Protein AF-A0A2D6CUV0-F1 (afdb_monomer_lite)

Sequence (132 aa):
MSDERALREMICEVGRRLYQKDYIASNDGNITARLDEDVIIATPTGVSKGDLTPDMLCKVNMQGEQVEGYLRASSEVRMHLHCYQKRPDVHGAVHAHPPKSPGYELAGIPLDQLSLPETIVSFGCIPLAPYV

Radius of gyration: 15.66 Å; chains: 1; bounding box: 32×32×40 Å

Secondary structure (DSSP, 8-state):
-HHHHHHHHHHHHHHHHHHHTTSS-TT--EEEEESSSSEEEEPBTTS-GGG--GGGPEEEETTS-EEE-SSPBPTTHHHHHHHHHH-TT--EEEE---THHHHHHHTT--TTS---HHHHHHT---PPPPP-

Structure (mmCIF, N/CA/C/O backbone):
data_AF-A0A2D6CUV0-F1
#
_entry.id   AF-A0A2D6CUV0-F1
#
loop_
_atom_site.group_PDB
_atom_site.id
_atom_site.type_symbol
_atom_site.label_atom_id
_atom_site.label_alt_id
_atom_site.label_comp_id
_atom_site.label_asym_id
_atom_site.label_entity_id
_atom_site.label_seq_id
_atom_site.pdbx_PDB_ins_code
_atom_site.Cartn_x
_atom_site.Cartn_y
_atom_site.Cartn_z
_atom_site.occupancy
_atom_site.B_iso_or_equiv
_atom_site.auth_seq_id
_atom_site.auth_comp_id
_atom_site.auth_asym_id
_atom_site.auth_atom_id
_atom_site.pdbx_PDB_model_num
ATOM 1 N N . MET A 1 1 ? -13.534 -6.439 16.253 1.00 47.84 1 MET A N 1
ATOM 2 C CA . MET A 1 1 ? -12.414 -5.677 16.860 1.00 47.84 1 MET A CA 1
ATOM 3 C C . MET A 1 1 ? -11.053 -6.363 16.683 1.00 47.84 1 MET A C 1
ATOM 5 O O . MET A 1 1 ? -10.087 -5.632 16.514 1.00 47.84 1 MET A O 1
ATOM 9 N N . SER A 1 2 ? -10.934 -7.704 16.675 1.00 60.72 2 SER A N 1
ATOM 10 C CA . SER A 1 2 ? -9.652 -8.386 16.372 1.00 60.72 2 SER A CA 1
ATOM 11 C C . SER A 1 2 ? -9.152 -8.140 14.947 1.00 60.72 2 SER A C 1
ATOM 13 O O . SER A 1 2 ? -7.952 -7.985 14.740 1.00 60.72 2 SER A O 1
ATOM 15 N N . ASP A 1 3 ? -10.072 -8.053 13.987 1.00 87.00 3 ASP A N 1
ATOM 16 C CA . ASP A 1 3 ? -9.711 -8.111 12.567 1.00 87.00 3 ASP A CA 1
ATOM 17 C C . ASP A 1 3 ? -9.104 -6.798 12.062 1.00 87.00 3 ASP A C 1
ATOM 19 O O . ASP A 1 3 ? -8.125 -6.816 11.322 1.00 87.00 3 ASP A O 1
ATOM 23 N N . GLU A 1 4 ? -9.596 -5.648 12.539 1.00 95.94 4 GLU A N 1
ATOM 24 C CA . GLU A 1 4 ? -9.046 -4.346 12.145 1.00 95.94 4 GLU A CA 1
ATOM 25 C C . GLU A 1 4 ? -7.603 -4.168 12.625 1.00 95.94 4 GLU A C 1
ATOM 27 O O . GLU A 1 4 ? -6.738 -3.726 11.870 1.00 95.94 4 GLU A O 1
ATOM 32 N N . ARG A 1 5 ? -7.324 -4.518 13.887 1.00 96.56 5 ARG A N 1
ATOM 33 C CA . ARG A 1 5 ? -5.980 -4.378 14.452 1.00 96.56 5 ARG A CA 1
ATOM 34 C C . ARG A 1 5 ? -4.974 -5.230 13.680 1.00 96.56 5 ARG A C 1
ATOM 36 O O . ARG A 1 5 ? -3.928 -4.714 13.295 1.00 96.56 5 ARG A O 1
ATOM 43 N N . ALA A 1 6 ? -5.311 -6.493 13.425 1.00 96.75 6 ALA A N 1
ATOM 44 C CA . ALA A 1 6 ? -4.468 -7.388 12.640 1.00 96.75 6 ALA A CA 1
ATOM 45 C C . ALA A 1 6 ? -4.245 -6.845 11.219 1.00 96.75 6 ALA A C 1
ATOM 47 O O . ALA A 1 6 ? -3.126 -6.874 10.713 1.00 96.75 6 ALA A O 1
ATOM 48 N N . LEU A 1 7 ? -5.282 -6.282 10.590 1.00 97.50 7 LEU A N 1
ATOM 49 C CA . LEU A 1 7 ? -5.179 -5.668 9.266 1.00 97.50 7 LEU A CA 1
ATOM 50 C C . LEU A 1 7 ? -4.214 -4.476 9.246 1.00 97.50 7 LEU A C 1
ATOM 52 O O . LEU A 1 7 ? -3.378 -4.369 8.348 1.00 97.50 7 LEU A O 1
ATOM 56 N N . ARG A 1 8 ? -4.286 -3.608 10.258 1.00 98.38 8 ARG A N 1
ATOM 57 C CA . ARG A 1 8 ? -3.364 -2.476 10.420 1.00 98.38 8 ARG A CA 1
ATOM 58 C C . ARG A 1 8 ? -1.921 -2.946 10.612 1.00 98.38 8 ARG A C 1
ATOM 60 O O . ARG A 1 8 ? -1.020 -2.428 9.959 1.00 98.38 8 ARG A O 1
ATOM 67 N N . GLU A 1 9 ? -1.708 -3.952 11.458 1.00 98.19 9 GLU A N 1
ATOM 68 C CA . GLU A 1 9 ? -0.388 -4.557 11.679 1.00 98.19 9 GLU A CA 1
ATOM 69 C C . GLU A 1 9 ? 0.173 -5.180 10.384 1.00 98.19 9 GLU A C 1
ATOM 71 O O . GLU A 1 9 ? 1.344 -4.974 10.062 1.00 98.19 9 GLU A O 1
ATOM 76 N N . MET A 1 10 ? -0.663 -5.851 9.581 1.00 97.88 10 MET A N 1
ATOM 77 C CA . MET A 1 10 ? -0.264 -6.381 8.270 1.00 97.88 10 MET A CA 1
ATOM 78 C C . MET A 1 10 ? 0.141 -5.279 7.285 1.00 97.88 10 MET A C 1
ATOM 80 O O . MET A 1 10 ? 1.136 -5.437 6.580 1.00 97.88 10 MET A O 1
ATOM 84 N N . ILE A 1 11 ? -0.585 -4.157 7.237 1.00 98.31 11 ILE A N 1
ATOM 85 C CA . ILE A 1 11 ? -0.223 -3.014 6.381 1.00 98.31 11 ILE A CA 1
ATOM 86 C C . ILE A 1 11 ? 1.151 -2.456 6.773 1.00 98.31 11 ILE A C 1
ATOM 88 O O . ILE A 1 11 ? 1.984 -2.224 5.895 1.00 98.31 11 ILE A O 1
ATOM 92 N N . CYS A 1 12 ? 1.413 -2.280 8.071 1.00 98.50 12 CYS A N 1
ATOM 93 C CA . CYS A 1 12 ? 2.716 -1.831 8.569 1.00 98.50 12 CYS A CA 1
ATOM 94 C C . CYS A 1 12 ? 3.844 -2.800 8.183 1.00 98.50 12 CYS A C 1
ATOM 96 O O . CYS A 1 12 ? 4.905 -2.370 7.731 1.00 98.50 12 CYS A O 1
ATOM 98 N N . GLU A 1 13 ? 3.612 -4.108 8.303 1.00 98.44 13 GLU A N 1
ATOM 99 C CA . GLU A 1 13 ? 4.588 -5.130 7.912 1.00 98.44 13 GLU A CA 1
ATOM 100 C C . GLU A 1 13 ? 4.868 -5.119 6.400 1.00 98.44 13 GLU A C 1
ATOM 102 O O . GLU A 1 13 ? 6.024 -5.192 5.978 1.00 98.44 13 GLU A O 1
ATOM 107 N N . VAL A 1 14 ? 3.835 -4.970 5.561 1.00 98.25 14 VAL A N 1
ATOM 108 C CA . VAL A 1 14 ? 4.015 -4.800 4.109 1.00 98.25 14 VAL A CA 1
ATOM 109 C C . VAL A 1 14 ? 4.835 -3.542 3.819 1.00 98.25 14 VAL A C 1
ATOM 111 O O . VAL A 1 14 ? 5.779 -3.609 3.032 1.00 98.25 14 VAL A O 1
ATOM 114 N N . GLY A 1 15 ? 4.543 -2.429 4.495 1.00 97.94 15 GLY A N 1
ATOM 115 C CA . GLY A 1 15 ? 5.311 -1.189 4.389 1.00 97.94 15 GLY A CA 1
ATOM 116 C C . GLY A 1 15 ? 6.797 -1.374 4.712 1.00 97.94 15 GLY A C 1
ATOM 117 O O . GLY A 1 15 ? 7.649 -0.995 3.903 1.00 97.94 15 GLY A O 1
ATOM 118 N N . ARG A 1 16 ? 7.123 -2.051 5.824 1.00 97.94 16 ARG A N 1
ATOM 119 C CA . ARG A 1 16 ? 8.509 -2.416 6.171 1.00 97.94 16 ARG A CA 1
ATOM 120 C C . ARG A 1 16 ? 9.176 -3.257 5.094 1.00 97.94 16 ARG A C 1
ATOM 122 O O . ARG A 1 16 ? 10.320 -2.980 4.746 1.00 97.94 16 ARG A O 1
ATOM 129 N N . ARG A 1 17 ? 8.490 -4.267 4.555 1.00 97.69 17 ARG A N 1
ATOM 130 C CA . ARG A 1 17 ? 9.057 -5.145 3.516 1.00 97.69 17 ARG A CA 1
ATOM 131 C C . ARG A 1 17 ? 9.328 -4.408 2.213 1.00 97.69 17 ARG A C 1
ATOM 133 O O . ARG A 1 17 ? 10.341 -4.685 1.581 1.00 97.69 17 ARG A O 1
ATOM 140 N N . LEU A 1 18 ? 8.439 -3.502 1.807 1.00 96.88 18 LEU A N 1
ATOM 141 C CA . LEU A 1 18 ? 8.646 -2.679 0.614 1.00 96.88 18 LEU A CA 1
ATOM 142 C C . LEU A 1 18 ? 9.879 -1.790 0.785 1.00 96.88 18 LEU A C 1
ATOM 144 O O . LEU A 1 18 ? 10.734 -1.770 -0.098 1.00 96.88 18 LEU A O 1
ATOM 148 N N . TYR A 1 19 ? 9.997 -1.125 1.937 1.00 95.69 19 TYR A N 1
ATOM 149 C CA . TYR A 1 19 ? 11.137 -0.264 2.244 1.00 95.69 19 TYR A CA 1
ATOM 150 C C . TYR A 1 19 ? 12.452 -1.053 2.297 1.00 95.69 19 TYR A C 1
ATOM 152 O O . TYR A 1 19 ? 13.421 -0.690 1.649 1.00 95.69 19 TYR A O 1
ATOM 160 N N . GLN A 1 20 ? 12.475 -2.196 2.992 1.00 96.06 20 GLN A N 1
ATOM 161 C CA . GLN A 1 20 ? 13.663 -3.058 3.099 1.00 96.06 20 GLN A CA 1
ATOM 162 C C . GLN A 1 20 ? 14.136 -3.648 1.765 1.00 96.06 20 GLN A C 1
ATOM 164 O O . GLN A 1 20 ? 15.281 -4.082 1.664 1.00 96.06 20 GLN A O 1
ATOM 169 N N . LYS A 1 21 ? 13.249 -3.734 0.771 1.00 95.25 21 LYS A N 1
ATOM 170 C CA . LYS A 1 21 ? 13.568 -4.222 -0.574 1.00 95.25 21 LYS A CA 1
ATOM 171 C C . LYS A 1 21 ? 13.915 -3.098 -1.552 1.00 95.25 21 LYS A C 1
ATOM 173 O O . LYS A 1 21 ? 14.064 -3.387 -2.738 1.00 95.25 21 LYS A O 1
ATOM 178 N N . ASP A 1 22 ? 13.991 -1.853 -1.079 1.00 94.19 22 ASP A N 1
ATOM 179 C CA . ASP A 1 22 ? 14.174 -0.653 -1.899 1.00 94.19 22 ASP A CA 1
ATOM 180 C C . ASP A 1 22 ? 13.107 -0.524 -3.002 1.00 94.19 22 ASP A C 1
ATOM 182 O O . ASP A 1 22 ? 13.380 -0.061 -4.107 1.00 94.19 22 ASP A O 1
ATOM 186 N N . TYR A 1 23 ? 11.877 -0.984 -2.736 1.00 94.88 23 TYR A N 1
ATOM 187 C CA . TYR A 1 23 ? 10.758 -0.863 -3.683 1.00 94.88 23 TYR A CA 1
ATOM 188 C C . TYR A 1 23 ? 10.020 0.470 -3.566 1.00 94.88 23 TYR A C 1
ATOM 190 O O . TYR A 1 23 ? 9.138 0.747 -4.371 1.00 94.88 23 TYR A O 1
ATOM 198 N N . ILE A 1 24 ? 10.346 1.252 -2.546 1.00 93.44 24 ILE A N 1
ATOM 199 C CA . ILE A 1 24 ? 9.792 2.565 -2.236 1.00 93.44 24 ILE A CA 1
ATOM 200 C C . ILE A 1 24 ? 10.921 3.423 -1.662 1.00 93.44 24 ILE A C 1
ATOM 202 O O . ILE A 1 24 ? 11.790 2.903 -0.956 1.00 93.44 24 ILE A O 1
ATOM 206 N N . ALA A 1 25 ? 10.918 4.718 -1.954 1.00 88.12 25 ALA A N 1
ATOM 207 C CA . ALA A 1 25 ? 11.893 5.684 -1.476 1.00 88.12 25 ALA A CA 1
ATOM 208 C C . ALA A 1 25 ? 11.213 6.854 -0.749 1.00 88.12 25 ALA A C 1
ATOM 210 O O . ALA A 1 25 ? 10.216 7.426 -1.190 1.00 88.12 25 ALA A O 1
ATOM 211 N N . SER A 1 26 ? 11.804 7.276 0.374 1.00 90.12 26 SER A N 1
ATOM 212 C CA . SER A 1 26 ? 11.259 8.355 1.206 1.00 90.12 26 SER A CA 1
ATOM 213 C C . SER A 1 26 ? 9.794 8.083 1.595 1.00 90.12 26 SER A C 1
ATOM 215 O O . SER A 1 26 ? 9.539 7.161 2.364 1.00 90.12 26 SER A O 1
ATOM 217 N N . ASN A 1 27 ? 8.843 8.868 1.085 1.00 91.00 27 ASN A N 1
ATOM 218 C CA . ASN A 1 27 ? 7.425 8.815 1.442 1.00 91.00 27 ASN A CA 1
ATOM 219 C C . ASN A 1 27 ? 6.524 8.303 0.305 1.00 91.00 27 ASN A C 1
ATOM 221 O O . ASN A 1 27 ? 5.299 8.429 0.419 1.00 91.00 27 ASN A O 1
ATOM 225 N N . ASP A 1 28 ? 7.110 7.800 -0.787 1.00 90.12 28 ASP A N 1
ATOM 226 C CA . ASP A 1 28 ? 6.361 7.279 -1.929 1.00 90.12 28 ASP A CA 1
ATOM 227 C C . ASP A 1 28 ? 5.614 5.970 -1.594 1.00 90.12 28 ASP A C 1
ATOM 229 O O . ASP A 1 28 ? 5.636 5.450 -0.468 1.00 90.12 28 ASP A O 1
ATOM 233 N N . GLY A 1 29 ? 4.870 5.482 -2.586 1.00 93.06 29 GLY A N 1
ATOM 234 C CA . GLY A 1 29 ? 4.019 4.314 -2.453 1.00 93.06 29 GLY A CA 1
ATOM 235 C C . GLY A 1 29 ? 2.821 4.539 -1.531 1.00 93.06 29 GLY A C 1
ATOM 236 O O . GLY A 1 29 ? 2.705 5.515 -0.784 1.00 93.06 29 GLY A O 1
ATOM 237 N N . ASN A 1 30 ? 1.878 3.610 -1.579 1.00 96.94 30 ASN A N 1
ATOM 238 C CA . ASN A 1 30 ? 0.732 3.604 -0.681 1.00 96.94 30 ASN A CA 1
ATOM 239 C C . ASN A 1 30 ? 0.126 2.199 -0.606 1.00 96.94 30 ASN A C 1
ATOM 241 O O . ASN A 1 30 ? 0.259 1.389 -1.524 1.00 96.94 30 ASN A O 1
ATOM 245 N N . ILE A 1 31 ? -0.488 1.891 0.533 1.00 98.25 31 ILE A N 1
ATOM 246 C CA . ILE A 1 31 ? -1.081 0.582 0.802 1.00 98.25 31 ILE A CA 1
ATOM 247 C C . ILE A 1 31 ? -2.501 0.811 1.299 1.00 98.25 31 ILE A C 1
ATOM 249 O O . ILE A 1 31 ? -2.737 1.662 2.163 1.00 98.25 31 ILE A O 1
ATOM 253 N N . THR A 1 32 ? -3.442 0.035 0.772 1.00 98.38 32 THR A N 1
ATOM 254 C CA . THR A 1 32 ? -4.802 -0.030 1.301 1.00 98.38 32 THR A CA 1
ATOM 255 C C . THR A 1 32 ? -5.255 -1.468 1.472 1.00 98.38 32 THR A C 1
ATOM 257 O O . THR A 1 32 ? -4.845 -2.355 0.719 1.00 98.38 32 THR A O 1
ATOM 260 N N . ALA A 1 33 ? -6.144 -1.696 2.430 1.00 98.00 33 ALA A N 1
ATOM 261 C CA . ALA A 1 33 ? -6.827 -2.969 2.576 1.00 98.00 33 ALA A CA 1
ATOM 262 C C . ALA A 1 33 ? -8.288 -2.761 2.963 1.00 98.00 33 ALA A C 1
ATOM 264 O O . ALA A 1 33 ? -8.617 -1.847 3.717 1.00 98.00 33 ALA A O 1
ATOM 265 N N . ARG A 1 34 ? -9.161 -3.612 2.436 1.00 96.69 34 ARG A N 1
ATOM 266 C CA . ARG A 1 34 ? -10.591 -3.587 2.713 1.00 96.69 34 ARG A CA 1
ATOM 267 C C . ARG A 1 34 ? -10.838 -4.036 4.152 1.00 96.69 34 ARG A C 1
ATOM 269 O O . ARG A 1 34 ? -10.435 -5.138 4.515 1.00 96.69 34 ARG A O 1
ATOM 276 N N . LEU A 1 35 ? -11.488 -3.187 4.945 1.00 96.50 35 LEU A N 1
ATOM 277 C CA . LEU A 1 35 ? -11.950 -3.554 6.281 1.00 96.50 35 LEU A CA 1
ATOM 278 C C . LEU A 1 35 ? -13.306 -4.263 6.190 1.00 96.50 35 LEU A C 1
ATOM 280 O O . LEU A 1 35 ? -13.489 -5.316 6.793 1.00 96.50 35 LEU A O 1
ATOM 284 N N . ASP A 1 36 ? -14.214 -3.697 5.396 1.00 94.38 36 ASP A N 1
ATOM 285 C CA . ASP A 1 36 ? -15.558 -4.212 5.127 1.00 94.38 36 ASP A CA 1
ATOM 286 C C . ASP A 1 36 ? -16.065 -3.732 3.745 1.00 94.38 36 ASP A C 1
ATOM 288 O O . ASP A 1 36 ? -15.281 -3.335 2.876 1.00 94.38 36 ASP A O 1
ATOM 292 N N . GLU A 1 37 ? -17.366 -3.833 3.480 1.00 91.88 37 GLU A N 1
ATOM 293 C CA . GLU A 1 37 ? -17.948 -3.440 2.189 1.00 91.88 37 GLU A CA 1
ATOM 294 C C . GLU A 1 37 ? -17.806 -1.935 1.900 1.00 91.88 37 GLU A C 1
ATOM 296 O O . GLU A 1 37 ? -17.586 -1.559 0.743 1.00 91.88 37 GLU A O 1
ATOM 301 N N . ASP A 1 38 ? -17.828 -1.101 2.941 1.00 95.00 38 ASP A N 1
ATOM 302 C CA . ASP A 1 38 ? -17.942 0.356 2.849 1.00 95.00 38 ASP A CA 1
ATOM 303 C C . ASP A 1 38 ? -16.650 1.098 3.220 1.00 95.00 38 ASP A C 1
ATOM 305 O O . ASP A 1 38 ? -16.490 2.274 2.871 1.00 95.00 38 ASP A O 1
ATOM 309 N N . VAL A 1 39 ? -15.722 0.436 3.917 1.00 96.88 39 VAL A N 1
ATOM 310 C CA . VAL A 1 39 ? -14.532 1.063 4.499 1.00 96.88 39 VAL A CA 1
ATOM 311 C C . VAL A 1 39 ? -13.250 0.312 4.145 1.00 96.88 39 VAL A C 1
ATOM 313 O O . VAL A 1 39 ? -13.151 -0.917 4.206 1.00 96.88 39 VAL A O 1
ATOM 316 N N . ILE A 1 40 ? -12.208 1.087 3.843 1.00 97.88 40 ILE A N 1
ATOM 317 C CA . ILE A 1 40 ? -10.831 0.614 3.695 1.00 97.88 40 ILE A CA 1
ATOM 318 C C . ILE A 1 40 ? -9.920 1.253 4.749 1.00 97.88 40 ILE A C 1
ATOM 320 O O . ILE A 1 40 ? -10.125 2.395 5.164 1.00 97.88 40 ILE A O 1
ATOM 324 N N . ILE A 1 41 ? -8.869 0.534 5.136 1.00 98.38 41 ILE A N 1
ATOM 325 C CA . ILE A 1 41 ? -7.707 1.090 5.830 1.00 98.38 41 ILE A CA 1
ATOM 326 C C . ILE A 1 41 ? -6.712 1.583 4.781 1.00 98.38 41 ILE A C 1
ATOM 328 O O . ILE A 1 41 ? -6.426 0.868 3.821 1.00 98.38 41 ILE A O 1
ATOM 332 N N . ALA A 1 42 ? -6.165 2.780 4.970 1.00 98.38 42 ALA A N 1
ATOM 333 C CA . ALA A 1 42 ? -5.229 3.413 4.051 1.00 98.38 42 ALA A CA 1
ATOM 334 C C . ALA A 1 42 ? -4.009 3.991 4.772 1.00 98.38 42 ALA A C 1
ATOM 336 O O . ALA A 1 42 ? -4.109 4.547 5.869 1.00 98.38 42 ALA A O 1
ATOM 337 N N . THR A 1 43 ? -2.847 3.918 4.123 1.00 98.31 43 THR A N 1
ATOM 338 C CA . THR A 1 43 ? -1.645 4.618 4.590 1.00 98.31 43 THR A CA 1
ATOM 339 C C . THR A 1 43 ? -1.783 6.139 4.449 1.00 98.31 43 THR A C 1
ATOM 341 O O . THR A 1 43 ? -2.331 6.610 3.443 1.00 98.31 43 THR A O 1
ATOM 344 N N . PRO A 1 44 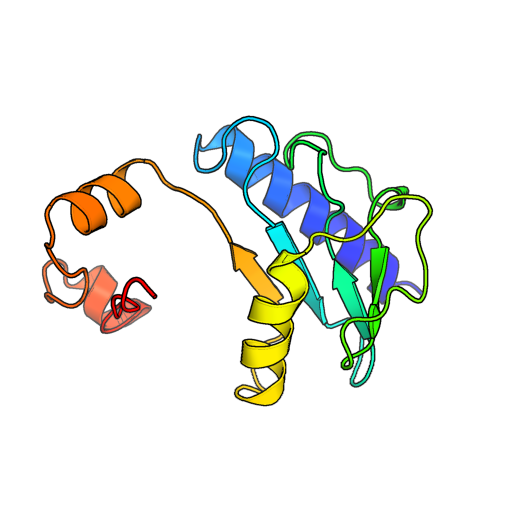? -1.236 6.924 5.393 1.00 97.81 44 PRO A N 1
ATOM 345 C CA . PRO A 1 44 ? -1.218 8.375 5.295 1.00 97.81 44 PRO A CA 1
ATOM 346 C C . PRO A 1 44 ? -0.233 8.873 4.227 1.00 97.81 44 PRO A C 1
ATOM 348 O O . PRO A 1 44 ? 0.708 8.176 3.822 1.00 97.81 44 PRO A O 1
ATOM 351 N N . THR A 1 45 ? -0.448 10.111 3.786 1.00 96.38 45 THR A N 1
ATOM 352 C CA . THR A 1 45 ? 0.497 10.863 2.954 1.00 96.38 45 THR A CA 1
ATOM 353 C C . THR A 1 45 ? 1.693 11.348 3.777 1.00 96.38 45 THR A C 1
ATOM 355 O O . THR A 1 45 ? 1.554 11.631 4.965 1.00 96.38 45 THR A O 1
ATOM 358 N N . GLY A 1 46 ? 2.862 11.491 3.146 1.00 94.56 46 GLY A N 1
ATOM 359 C CA . GLY A 1 46 ? 4.037 12.124 3.766 1.00 94.56 46 GLY A CA 1
ATOM 360 C C . GLY A 1 46 ? 4.738 11.303 4.853 1.00 94.56 46 GLY A C 1
ATOM 361 O O . GLY A 1 46 ? 5.574 11.851 5.564 1.00 94.56 46 GLY A O 1
ATOM 362 N N . VAL A 1 47 ? 4.412 10.014 4.977 1.00 96.06 47 VAL A N 1
ATOM 363 C CA . VAL A 1 47 ? 5.054 9.085 5.916 1.00 96.06 47 VAL A CA 1
ATOM 364 C C . VAL A 1 47 ? 5.696 7.940 5.142 1.00 96.06 47 VAL A C 1
ATOM 366 O O . VAL A 1 47 ? 5.036 7.307 4.308 1.00 96.06 47 VAL A O 1
ATOM 369 N N . SER A 1 48 ? 6.961 7.670 5.453 1.00 96.25 48 SER A N 1
ATOM 370 C CA . SER A 1 48 ? 7.719 6.511 4.982 1.00 96.25 48 SER A CA 1
ATOM 371 C C . SER A 1 48 ? 6.998 5.222 5.351 1.00 96.25 48 SER A C 1
ATOM 373 O O . SER A 1 48 ? 6.619 5.021 6.507 1.00 96.25 48 SER A O 1
ATOM 375 N N . LYS A 1 49 ? 6.799 4.315 4.383 1.00 96.56 49 LYS A N 1
ATOM 376 C CA . LYS A 1 49 ? 6.072 3.066 4.680 1.00 96.56 49 LYS A CA 1
ATOM 377 C C . LYS A 1 49 ? 6.868 2.125 5.582 1.00 96.56 49 LYS A C 1
ATOM 379 O O . LYS A 1 49 ? 6.268 1.266 6.220 1.00 96.56 49 LYS A O 1
ATOM 384 N N . GLY A 1 50 ? 8.183 2.325 5.690 1.00 96.38 50 GLY A N 1
ATOM 385 C CA . GLY A 1 50 ? 9.035 1.611 6.641 1.00 96.38 50 GLY A CA 1
ATOM 386 C C . GLY A 1 50 ? 8.791 1.989 8.106 1.00 96.38 50 GLY A C 1
ATOM 387 O O . GLY A 1 50 ? 9.069 1.172 8.986 1.00 96.38 50 GLY A O 1
ATOM 388 N N . ASP A 1 51 ? 8.228 3.176 8.353 1.00 97.12 51 ASP A N 1
ATOM 389 C CA . ASP A 1 51 ? 8.068 3.776 9.686 1.00 97.12 51 ASP A CA 1
ATOM 390 C C . ASP A 1 51 ? 6.603 3.837 10.153 1.00 97.12 51 ASP A C 1
ATOM 392 O O . ASP A 1 51 ? 6.290 4.452 11.172 1.00 97.12 51 ASP A O 1
ATOM 396 N N . LEU A 1 52 ? 5.684 3.207 9.413 1.00 98.00 52 LEU A N 1
ATOM 397 C CA . LEU A 1 52 ? 4.264 3.191 9.758 1.00 98.00 52 LEU A CA 1
ATOM 398 C C . LEU A 1 52 ? 4.012 2.484 11.087 1.00 98.00 52 LEU A C 1
ATOM 400 O O . LEU A 1 52 ? 4.438 1.345 11.292 1.00 98.00 52 LEU A O 1
ATOM 404 N N . THR A 1 53 ? 3.170 3.091 11.915 1.00 98.25 53 THR A N 1
ATOM 405 C CA . THR A 1 53 ? 2.542 2.437 13.065 1.00 98.25 53 THR A CA 1
ATOM 406 C C . THR A 1 53 ? 1.034 2.257 12.831 1.00 98.25 53 THR A C 1
ATOM 408 O O . THR A 1 53 ? 0.430 3.017 12.069 1.00 98.25 53 THR A O 1
ATOM 411 N N . PRO A 1 54 ? 0.382 1.258 13.460 1.00 98.12 54 PRO A N 1
ATOM 412 C CA . PRO A 1 54 ? -1.045 0.992 13.249 1.00 98.12 54 PRO A CA 1
ATOM 413 C C . PRO A 1 54 ? -1.977 2.189 13.493 1.00 98.12 54 PRO A C 1
ATOM 415 O O . PRO A 1 54 ? -3.002 2.318 12.819 1.00 98.12 54 PRO A O 1
ATOM 418 N N . ASP A 1 55 ? -1.635 3.062 14.442 1.00 98.00 55 ASP A N 1
ATOM 419 C CA . ASP A 1 55 ? -2.403 4.259 14.796 1.00 98.00 55 ASP A CA 1
ATOM 420 C C . ASP A 1 55 ? -2.314 5.370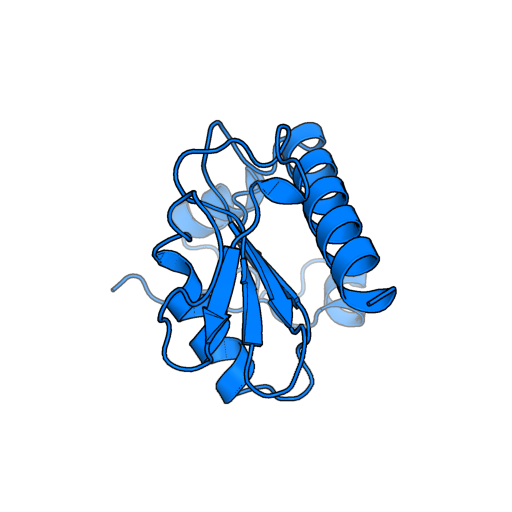 13.737 1.00 98.00 55 ASP A C 1
ATOM 422 O O . ASP A 1 55 ? -3.250 6.155 13.609 1.00 98.00 55 ASP A O 1
ATOM 426 N N . MET A 1 56 ? -1.247 5.403 12.930 1.00 98.25 56 MET A N 1
ATOM 427 C CA . MET A 1 56 ? -1.085 6.365 11.832 1.00 98.25 56 MET A CA 1
ATOM 428 C C . MET A 1 56 ? -2.021 6.089 10.646 1.00 98.25 56 MET A C 1
ATOM 430 O O . MET A 1 56 ? -2.234 6.966 9.805 1.00 98.25 56 MET A O 1
ATOM 434 N N . LEU A 1 57 ? -2.547 4.865 10.530 1.00 98.38 57 LEU A N 1
ATOM 435 C CA . LEU A 1 57 ? -3.384 4.465 9.400 1.00 98.38 57 LEU A CA 1
ATOM 436 C C . LEU A 1 57 ? -4.782 5.093 9.486 1.00 98.38 57 LEU A C 1
ATOM 438 O O . LEU A 1 57 ? -5.374 5.221 10.559 1.00 98.38 57 LEU A O 1
ATOM 442 N N . CYS A 1 58 ? -5.319 5.455 8.328 1.00 98.38 58 CYS A N 1
ATOM 443 C CA . CYS A 1 58 ? -6.592 6.157 8.184 1.00 98.38 58 CYS A CA 1
ATOM 444 C C . CYS A 1 58 ? -7.699 5.188 7.751 1.00 98.38 58 CYS A C 1
ATOM 446 O O . CYS A 1 58 ? -7.416 4.215 7.052 1.00 98.38 58 CYS A O 1
ATOM 448 N N . LYS A 1 59 ? -8.958 5.487 8.086 1.00 98.19 59 LYS A N 1
ATOM 449 C CA . LYS A 1 59 ? -10.124 4.863 7.442 1.00 98.19 59 LYS A CA 1
ATOM 450 C C . LYS A 1 59 ? -10.666 5.779 6.364 1.00 98.19 59 LYS A C 1
ATOM 452 O O . LYS A 1 59 ? -10.856 6.973 6.602 1.00 98.19 59 LYS A O 1
ATOM 457 N N . VAL A 1 60 ? -10.950 5.211 5.204 1.00 98.25 60 VAL A N 1
ATOM 458 C CA . VAL A 1 60 ? -11.526 5.921 4.061 1.00 98.25 60 VAL A CA 1
ATOM 459 C C . VAL A 1 60 ? -12.758 5.152 3.597 1.00 98.25 60 VAL A C 1
ATOM 461 O O . VAL A 1 60 ? -12.706 3.927 3.498 1.00 98.25 60 VAL A O 1
ATOM 464 N N . ASN A 1 61 ? -13.867 5.848 3.351 1.00 97.38 61 ASN A N 1
ATOM 465 C CA . ASN A 1 61 ? -15.070 5.225 2.800 1.00 97.38 61 ASN A CA 1
ATOM 466 C C . ASN A 1 61 ? -14.925 4.961 1.288 1.00 97.38 61 ASN A C 1
ATOM 468 O O . ASN A 1 61 ? -14.007 5.463 0.631 1.00 97.38 61 ASN A O 1
ATOM 472 N N . MET A 1 62 ? -15.852 4.204 0.700 1.00 95.50 62 MET A N 1
ATOM 473 C CA . MET A 1 62 ? -15.827 3.897 -0.738 1.00 95.50 62 MET A CA 1
ATOM 474 C C . MET A 1 62 ? -16.013 5.122 -1.659 1.00 95.50 62 MET A C 1
ATOM 476 O O . MET A 1 62 ? -15.789 5.015 -2.868 1.00 95.50 62 MET A O 1
ATOM 480 N N . GLN A 1 63 ? -16.380 6.284 -1.108 1.00 95.31 63 GLN A N 1
ATOM 481 C CA . GLN A 1 63 ? -16.472 7.574 -1.799 1.00 95.31 63 GLN A CA 1
ATOM 482 C C . GLN A 1 63 ? -15.142 8.355 -1.779 1.00 95.31 63 GLN A C 1
ATOM 484 O O . GLN A 1 63 ? -15.010 9.368 -2.467 1.00 95.31 63 GLN A O 1
ATOM 489 N N . GLY A 1 64 ? -14.129 7.874 -1.052 1.00 95.12 64 GLY A N 1
ATOM 490 C CA . GLY A 1 64 ? -12.816 8.515 -0.960 1.00 95.12 64 GLY A CA 1
ATOM 491 C C . GLY A 1 64 ? -12.711 9.589 0.115 1.00 95.12 64 GLY A C 1
ATOM 492 O O . GLY A 1 64 ? -11.773 10.387 0.085 1.00 95.12 64 GLY A O 1
ATOM 493 N N . GLU A 1 65 ? -13.647 9.612 1.057 1.00 96.88 65 GLU A N 1
ATOM 494 C CA . GLU A 1 65 ? -13.651 10.523 2.193 1.00 96.88 65 GLU A CA 1
ATOM 495 C C . GLU A 1 65 ? -13.025 9.838 3.407 1.00 96.88 65 GLU A C 1
ATOM 497 O O . GLU A 1 65 ? -13.325 8.686 3.729 1.00 96.88 65 GLU A O 1
ATOM 502 N N . GLN A 1 66 ? -12.136 10.552 4.093 1.00 98.00 66 GLN A N 1
ATOM 503 C CA . GLN A 1 66 ? -11.544 10.061 5.328 1.00 98.00 66 GLN A CA 1
ATOM 504 C C . GLN A 1 66 ? -12.572 10.147 6.458 1.00 98.00 66 GLN A C 1
ATOM 506 O O . GLN A 1 66 ? -13.038 11.235 6.791 1.00 98.00 66 GLN A O 1
ATOM 511 N N . VAL A 1 67 ? -12.885 9.002 7.060 1.00 97.81 67 VAL A N 1
ATOM 512 C CA . VAL A 1 67 ? -13.868 8.880 8.149 1.00 97.81 67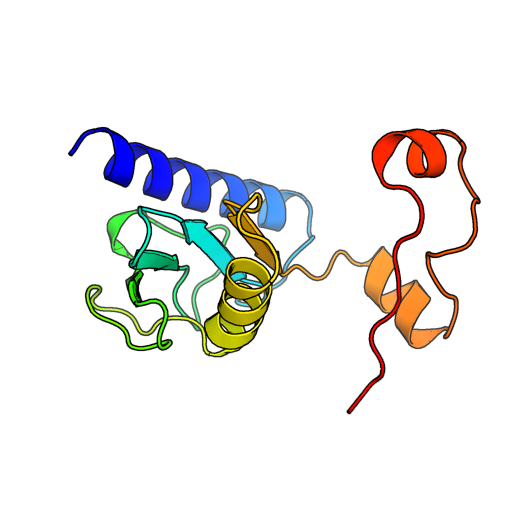 VAL A CA 1
ATOM 513 C C . VAL A 1 67 ? -13.208 8.702 9.520 1.00 97.81 67 VAL A C 1
ATOM 515 O O . VAL A 1 67 ? -13.836 8.969 10.539 1.00 97.81 67 VAL A O 1
ATOM 518 N N . GLU A 1 68 ? -11.935 8.292 9.565 1.00 97.69 68 GLU A N 1
ATOM 519 C CA . GLU A 1 68 ? -11.155 8.138 10.803 1.00 97.69 68 GLU A CA 1
ATOM 520 C C . GLU A 1 68 ? -9.648 8.316 10.536 1.00 97.69 68 GLU A C 1
ATOM 522 O O . GLU A 1 68 ? -9.165 8.025 9.438 1.00 97.69 68 GLU A O 1
ATOM 527 N N . GLY A 1 69 ? -8.895 8.743 11.553 1.00 96.88 69 GLY A N 1
ATOM 528 C CA . GLY A 1 69 ? -7.440 8.939 11.511 1.00 96.88 69 GLY A CA 1
ATOM 529 C C . GLY A 1 69 ? -7.037 10.401 11.725 1.00 96.88 69 GLY A C 1
ATOM 530 O O . GLY A 1 69 ? -7.752 11.311 11.310 1.00 96.88 69 GLY A O 1
ATOM 531 N N . TYR A 1 70 ? -5.899 10.627 12.388 1.00 97.19 70 TYR A N 1
ATOM 532 C CA . TYR A 1 70 ? -5.384 11.974 12.689 1.00 97.19 70 TYR A CA 1
ATOM 533 C C . TYR A 1 70 ? -4.421 12.511 11.620 1.00 97.19 70 TYR A C 1
ATOM 535 O O . TYR A 1 70 ? -4.219 13.720 11.517 1.00 97.19 70 TYR A O 1
ATOM 543 N N . LEU A 1 71 ? -3.830 11.623 10.818 1.00 97.56 71 LEU A N 1
ATOM 544 C CA . LEU A 1 71 ? -3.078 11.982 9.619 1.00 97.56 71 LEU A CA 1
ATOM 545 C C . LEU A 1 71 ? -4.008 12.029 8.411 1.00 97.56 71 LEU A C 1
ATOM 547 O O . LEU A 1 71 ? -5.121 11.518 8.448 1.00 97.56 71 LEU A O 1
ATOM 551 N N . ARG A 1 72 ? -3.545 12.640 7.322 1.00 97.56 72 ARG A N 1
ATOM 552 C CA . ARG A 1 72 ? -4.292 12.693 6.065 1.00 97.56 72 ARG A CA 1
ATOM 553 C C . ARG A 1 72 ? -3.996 11.451 5.225 1.00 97.56 72 ARG A C 1
ATOM 555 O O . ARG A 1 72 ? -2.828 11.167 4.957 1.00 97.56 72 ARG A O 1
ATOM 562 N N . ALA A 1 73 ? -5.030 10.758 4.759 1.00 96.88 73 ALA A N 1
ATOM 563 C CA . ALA A 1 73 ? -4.892 9.644 3.821 1.00 96.88 73 ALA A CA 1
ATOM 564 C C . ALA A 1 73 ? -4.199 10.072 2.507 1.00 96.88 73 ALA A C 1
ATOM 566 O O . ALA A 1 73 ? -4.312 11.227 2.082 1.00 96.88 73 ALA A O 1
ATOM 567 N N . SER A 1 74 ? -3.488 9.146 1.851 1.00 93.12 74 SER A N 1
ATOM 568 C CA . SER A 1 74 ? -2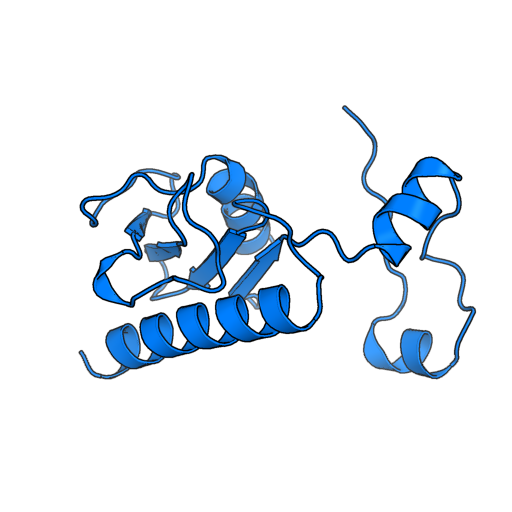.884 9.409 0.533 1.00 93.12 74 SER A CA 1
ATOM 569 C C . SER A 1 74 ? -3.936 9.832 -0.502 1.00 93.12 74 SER A C 1
ATOM 571 O O . SER A 1 74 ? -5.019 9.254 -0.582 1.00 93.12 74 SER A O 1
ATOM 573 N N . SER A 1 75 ? -3.609 10.816 -1.345 1.00 87.12 75 SER A N 1
ATOM 574 C CA . SER A 1 75 ? -4.465 11.228 -2.469 1.00 87.12 75 SER A CA 1
ATOM 575 C C . SER A 1 75 ? -4.657 10.121 -3.509 1.00 87.12 75 SER A C 1
ATOM 577 O O . SER A 1 75 ? -5.679 10.087 -4.194 1.00 87.12 75 SER A O 1
ATOM 579 N N . GLU A 1 76 ? -3.701 9.196 -3.600 1.00 91.69 76 GLU A N 1
ATOM 580 C CA . GLU A 1 76 ? -3.711 8.069 -4.537 1.00 91.69 76 GLU A CA 1
ATOM 581 C C . GLU A 1 76 ? -4.690 6.959 -4.127 1.00 91.69 76 GLU A C 1
ATOM 583 O O . GLU A 1 76 ? -4.981 6.069 -4.923 1.00 91.69 76 GLU A O 1
ATOM 588 N N . VAL A 1 77 ? -5.298 7.044 -2.937 1.00 95.38 77 VAL A N 1
ATOM 589 C CA . VAL A 1 77 ? -6.353 6.114 -2.501 1.00 95.38 77 VAL A CA 1
ATOM 590 C C . VAL A 1 77 ? -7.504 6.038 -3.511 1.00 95.38 77 VAL A C 1
ATOM 592 O O . VAL A 1 77 ? -8.100 4.978 -3.688 1.00 95.38 77 VAL A O 1
ATOM 595 N N . ARG A 1 78 ? -7.790 7.122 -4.244 1.00 94.12 78 ARG A N 1
ATOM 596 C CA . ARG A 1 78 ? -8.820 7.131 -5.299 1.00 94.12 78 ARG A CA 1
ATOM 597 C C . ARG A 1 78 ? -8.546 6.115 -6.412 1.00 94.12 78 ARG A C 1
ATOM 599 O O . ARG A 1 78 ? -9.491 5.531 -6.936 1.00 94.12 78 ARG A O 1
ATOM 606 N N . MET A 1 79 ? -7.276 5.868 -6.738 1.00 95.12 79 MET A N 1
ATOM 607 C CA . MET A 1 79 ? -6.882 4.826 -7.689 1.00 95.12 79 MET A CA 1
ATOM 608 C C . MET A 1 79 ? -7.257 3.439 -7.151 1.00 95.12 79 MET A C 1
ATOM 610 O O . MET A 1 79 ? -7.876 2.646 -7.857 1.00 95.12 79 MET A O 1
ATOM 614 N N . HIS A 1 80 ? -6.955 3.165 -5.878 1.00 97.12 80 HIS A N 1
ATOM 615 C CA . HIS A 1 80 ? -7.278 1.885 -5.240 1.00 97.12 80 HIS A CA 1
ATOM 616 C C . HIS A 1 80 ? -8.790 1.663 -5.136 1.00 97.12 80 HIS A C 1
ATOM 618 O O . HIS A 1 80 ? -9.273 0.567 -5.415 1.00 97.12 80 HIS A O 1
ATOM 624 N N . LEU A 1 81 ? -9.553 2.712 -4.811 1.00 96.75 81 LEU A N 1
ATOM 625 C CA . LEU A 1 81 ? -11.016 2.664 -4.785 1.00 96.75 81 LEU A CA 1
ATOM 626 C C . LEU A 1 81 ? -11.606 2.271 -6.140 1.00 96.75 81 LEU A C 1
ATOM 628 O O . LEU A 1 81 ? -12.526 1.456 -6.182 1.00 96.75 81 LEU A O 1
ATOM 632 N N . HIS A 1 82 ? -11.049 2.775 -7.244 1.00 95.38 82 HIS A N 1
ATOM 633 C CA . HIS A 1 82 ? -11.486 2.362 -8.575 1.00 95.38 82 HIS A CA 1
ATOM 634 C C . HIS A 1 82 ? -11.262 0.860 -8.808 1.00 95.38 82 HIS A C 1
ATOM 636 O O . HIS A 1 82 ? -12.157 0.173 -9.307 1.00 95.38 82 HIS A O 1
ATOM 642 N N . CYS A 1 83 ? -10.109 0.324 -8.387 1.00 95.38 83 CYS A N 1
ATOM 643 C CA . CYS A 1 83 ? -9.837 -1.113 -8.441 1.00 95.38 83 CYS A CA 1
ATOM 644 C C . CYS A 1 83 ? -10.863 -1.903 -7.621 1.00 95.38 83 CYS A C 1
ATOM 646 O O . CYS A 1 83 ? -11.480 -2.822 -8.150 1.00 95.38 83 CYS A O 1
ATOM 648 N N . TYR A 1 84 ? -11.111 -1.508 -6.372 1.00 96.06 84 TYR A N 1
ATOM 649 C CA . TYR A 1 84 ? -12.075 -2.168 -5.488 1.00 96.06 84 TYR A CA 1
ATOM 650 C C . TYR A 1 84 ? -13.511 -2.162 -6.030 1.00 96.06 84 TYR A C 1
ATOM 652 O O . TYR A 1 84 ? -14.231 -3.143 -5.858 1.00 96.06 84 TYR A O 1
ATOM 660 N N . GLN A 1 85 ? -13.933 -1.082 -6.695 1.00 94.38 85 GLN A N 1
ATOM 661 C CA . GLN A 1 85 ? -15.260 -0.978 -7.318 1.00 94.38 85 GLN A CA 1
ATOM 662 C C . GLN A 1 85 ? -15.404 -1.890 -8.545 1.00 94.38 85 GLN A C 1
ATOM 664 O O . GLN A 1 85 ? -16.489 -2.397 -8.820 1.00 94.38 85 GLN A O 1
ATOM 669 N N . LYS A 1 86 ? -14.321 -2.092 -9.305 1.00 95.88 86 LYS A N 1
ATOM 670 C CA . LYS A 1 86 ? -14.311 -2.938 -10.510 1.00 95.88 86 LYS A CA 1
ATOM 671 C C . LYS A 1 86 ? -14.007 -4.406 -10.217 1.00 95.88 86 LYS A C 1
ATOM 673 O O . LYS A 1 86 ? -14.337 -5.262 -11.035 1.00 95.88 86 LYS A O 1
ATOM 678 N N . ARG A 1 87 ? -13.365 -4.694 -9.085 1.00 94.56 87 ARG A N 1
ATOM 679 C CA . ARG A 1 87 ? -12.882 -6.019 -8.687 1.00 94.56 87 ARG A CA 1
ATOM 680 C C . ARG A 1 87 ? -13.286 -6.328 -7.243 1.00 94.56 87 ARG A C 1
ATOM 682 O O . ARG A 1 87 ? -12.494 -6.099 -6.327 1.00 94.56 87 ARG A O 1
ATOM 689 N N . PRO A 1 88 ? -14.505 -6.860 -7.029 1.00 92.19 88 PRO A N 1
ATOM 690 C CA . PRO A 1 88 ? -14.979 -7.246 -5.698 1.00 92.19 88 PRO A CA 1
ATOM 691 C C . PRO A 1 88 ? -14.107 -8.309 -5.016 1.00 92.19 88 PRO A C 1
ATOM 693 O O . PRO A 1 88 ? -14.090 -8.392 -3.795 1.00 92.19 88 PRO A O 1
ATOM 696 N N . ASP A 1 89 ? -13.366 -9.096 -5.799 1.00 94.81 89 ASP A N 1
ATOM 697 C CA . ASP A 1 89 ? -12.430 -10.126 -5.341 1.00 94.81 89 ASP A CA 1
ATOM 698 C C . ASP A 1 89 ? -11.101 -9.565 -4.798 1.00 94.81 89 ASP A C 1
ATOM 700 O O . ASP A 1 89 ? -10.299 -10.301 -4.223 1.00 94.81 89 ASP A O 1
ATOM 704 N N . VAL A 1 90 ? -10.843 -8.264 -4.965 1.00 95.62 90 VAL A N 1
ATOM 705 C CA . VAL A 1 90 ? -9.631 -7.607 -4.466 1.00 95.62 90 VAL A CA 1
ATOM 706 C C . VAL A 1 90 ? -9.880 -7.042 -3.067 1.00 95.62 90 VAL A C 1
ATOM 708 O O . VAL A 1 90 ? -10.744 -6.190 -2.854 1.00 95.62 90 VAL A O 1
ATOM 711 N N . HIS A 1 91 ? -9.061 -7.479 -2.108 1.00 95.81 91 HIS A N 1
ATOM 712 C CA . HIS A 1 91 ? -9.140 -7.066 -0.698 1.00 95.81 91 HIS A CA 1
ATOM 713 C C . HIS A 1 91 ? -7.961 -6.192 -0.242 1.00 95.81 91 HIS A C 1
ATOM 715 O O . HIS A 1 91 ? -7.990 -5.636 0.851 1.00 95.81 91 HIS A O 1
ATOM 721 N N . GLY A 1 92 ? -6.933 -6.021 -1.074 1.00 96.69 92 GLY A N 1
ATOM 722 C CA . GLY A 1 92 ? -5.734 -5.246 -0.760 1.00 96.69 92 GLY A CA 1
ATOM 723 C C . GLY A 1 92 ? -5.088 -4.698 -2.025 1.00 96.69 92 GLY A C 1
ATOM 724 O O . GLY A 1 92 ? -5.154 -5.337 -3.072 1.00 96.69 92 GLY A O 1
ATOM 725 N N . ALA A 1 93 ? -4.490 -3.516 -1.932 1.00 97.06 93 ALA A N 1
ATOM 726 C CA . ALA A 1 93 ? -3.799 -2.878 -3.044 1.00 97.06 93 ALA A CA 1
ATOM 727 C C . ALA A 1 93 ? -2.526 -2.185 -2.549 1.00 97.06 93 ALA A C 1
ATOM 729 O O . ALA A 1 93 ? -2.497 -1.601 -1.463 1.00 97.06 93 ALA A O 1
ATOM 730 N N . VAL A 1 94 ? -1.473 -2.278 -3.357 1.00 97.12 94 VAL A N 1
ATOM 731 C CA . VAL A 1 94 ? -0.154 -1.704 -3.088 1.00 97.12 94 VAL A CA 1
ATOM 732 C C . VAL A 1 94 ? 0.296 -0.950 -4.327 1.00 97.12 94 VAL A C 1
ATOM 734 O O . VAL A 1 94 ? 0.359 -1.522 -5.414 1.00 97.12 94 VAL A O 1
ATOM 737 N N . HIS A 1 95 ? 0.666 0.307 -4.135 1.00 95.44 95 HIS A N 1
ATOM 738 C CA . HIS A 1 95 ? 1.427 1.093 -5.088 1.00 95.44 95 HIS A CA 1
ATOM 739 C C . HIS A 1 95 ? 2.872 1.211 -4.590 1.00 95.44 95 HIS A C 1
ATOM 741 O O . HIS A 1 95 ? 3.101 1.555 -3.429 1.00 95.44 95 HIS A O 1
ATOM 747 N N . ALA A 1 96 ? 3.836 0.897 -5.453 1.00 94.00 96 ALA A N 1
ATOM 748 C CA . ALA A 1 96 ? 5.267 0.910 -5.156 1.00 94.00 96 ALA A CA 1
ATOM 749 C C . ALA A 1 96 ? 6.066 1.185 -6.437 1.00 94.00 96 ALA A C 1
ATOM 751 O O . ALA A 1 96 ? 5.550 0.972 -7.537 1.00 94.00 96 ALA A O 1
ATOM 752 N N . HIS A 1 97 ? 7.330 1.592 -6.302 1.00 91.12 97 HIS A N 1
ATOM 753 C CA . HIS A 1 97 ? 8.241 1.931 -7.403 1.00 91.12 97 HIS A CA 1
ATOM 754 C C . HIS A 1 97 ? 9.508 1.040 -7.408 1.00 91.12 97 HIS A C 1
ATOM 756 O O . HIS A 1 97 ? 10.621 1.549 -7.262 1.00 91.12 97 HIS A O 1
ATOM 762 N N . PRO A 1 98 ? 9.404 -0.297 -7.585 1.00 88.12 98 PRO A N 1
ATOM 763 C CA . PRO A 1 98 ? 10.585 -1.158 -7.667 1.00 88.12 98 PRO A CA 1
ATOM 764 C C . PRO A 1 98 ? 11.525 -0.689 -8.789 1.00 88.12 98 PRO A C 1
ATOM 766 O O . PRO A 1 98 ? 11.058 -0.619 -9.920 1.00 88.12 98 PRO A O 1
ATOM 769 N N . PRO A 1 99 ? 12.834 -0.459 -8.564 1.00 84.06 99 PRO A N 1
ATOM 770 C CA . PRO A 1 99 ? 13.714 0.255 -9.504 1.00 84.06 99 PRO A CA 1
ATOM 771 C C . PRO A 1 99 ? 13.737 -0.281 -10.941 1.00 84.06 99 PRO A C 1
ATOM 773 O O . PRO A 1 99 ? 13.960 0.463 -11.893 1.00 84.06 99 PRO A O 1
ATOM 776 N N . LYS A 1 100 ? 13.498 -1.585 -11.112 1.00 81.94 100 LYS A N 1
ATOM 777 C CA . LYS A 1 100 ? 13.436 -2.215 -12.433 1.00 81.94 100 LYS A CA 1
ATOM 778 C C . LYS A 1 100 ? 12.182 -1.803 -13.210 1.00 81.94 100 LYS A C 1
ATOM 780 O O . LYS A 1 100 ? 12.287 -1.618 -14.414 1.00 81.94 100 LYS A O 1
ATOM 785 N N . SER A 1 101 ? 11.032 -1.629 -12.560 1.00 76.06 101 SER A N 1
ATOM 786 C CA . SER A 1 101 ? 9.761 -1.358 -13.245 1.00 76.06 101 SER A CA 1
ATOM 787 C C . SER A 1 101 ? 9.740 0.010 -13.949 1.00 76.06 101 SER A C 1
ATOM 789 O O . SER A 1 101 ? 9.503 0.015 -15.157 1.00 76.06 101 SER A O 1
ATOM 791 N N . PRO A 1 102 ? 10.100 1.142 -13.300 1.00 72.62 102 PRO A N 1
ATOM 792 C CA . PRO A 1 102 ? 10.230 2.429 -13.985 1.00 72.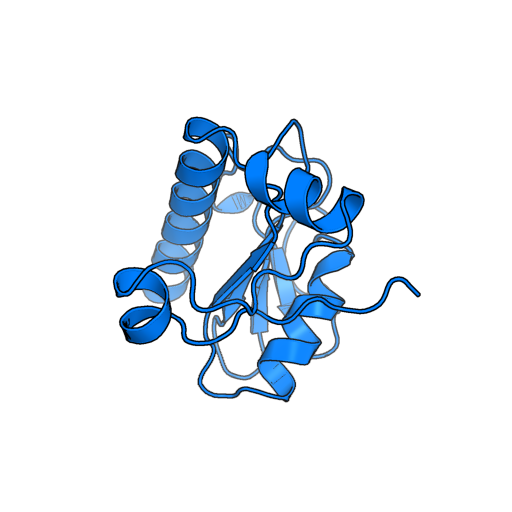62 102 PRO A CA 1
ATOM 793 C C . PRO A 1 102 ? 11.274 2.407 -15.106 1.00 72.62 102 PRO A C 1
ATOM 795 O O . PRO A 1 102 ? 11.131 3.118 -16.091 1.00 72.62 102 PRO A O 1
ATOM 798 N N . GLY A 1 103 ? 12.318 1.577 -14.993 1.00 77.81 103 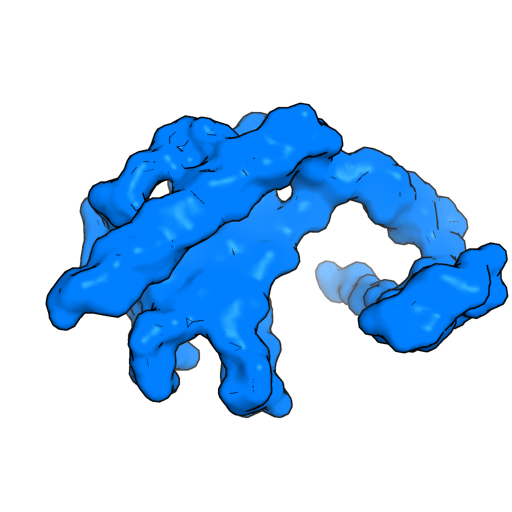GLY A N 1
ATOM 799 C CA . GLY A 1 103 ? 13.304 1.404 -16.062 1.00 77.81 103 GLY A CA 1
ATOM 800 C C . GLY A 1 103 ? 12.698 0.840 -17.353 1.00 77.81 103 GLY A C 1
ATOM 801 O O . GLY A 1 103 ? 13.004 1.336 -18.433 1.00 77.81 103 GLY A O 1
ATOM 802 N N . TYR A 1 104 ? 11.815 -0.159 -17.247 1.00 76.25 104 TYR A N 1
ATOM 803 C CA . TYR A 1 104 ? 11.078 -0.702 -18.398 1.00 76.25 104 TYR A CA 1
ATOM 804 C C . TYR A 1 104 ? 10.063 0.306 -18.948 1.00 76.25 104 TYR A C 1
ATOM 806 O O . TYR A 1 104 ? 9.988 0.497 -20.161 1.00 76.25 104 TYR A O 1
ATOM 814 N N . GLU A 1 105 ? 9.341 0.996 -18.062 1.00 73.12 105 GLU A N 1
ATOM 815 C CA . GLU A 1 105 ? 8.374 2.033 -18.433 1.00 73.12 105 GLU A CA 1
ATOM 816 C C . GLU A 1 105 ? 9.033 3.188 -19.204 1.00 73.12 105 GLU A C 1
ATOM 818 O O . GLU A 1 105 ? 8.599 3.516 -20.307 1.00 73.12 105 GLU A O 1
ATOM 823 N N . LEU A 1 106 ? 10.131 3.750 -18.687 1.00 78.62 106 LEU A N 1
ATOM 824 C CA . LEU A 1 106 ? 10.883 4.828 -19.344 1.00 78.62 106 LEU A CA 1
ATOM 825 C C . LEU A 1 106 ? 11.511 4.390 -20.673 1.00 78.62 106 LEU A C 1
ATOM 827 O O . LEU A 1 106 ? 11.706 5.215 -21.563 1.00 78.62 106 LEU A O 1
ATOM 831 N N . ALA A 1 107 ? 11.824 3.101 -20.818 1.00 81.56 107 ALA A N 1
ATOM 832 C CA . ALA A 1 107 ? 12.303 2.531 -22.072 1.00 81.56 107 ALA A CA 1
ATOM 833 C C . ALA A 1 107 ? 11.170 2.252 -23.080 1.00 81.56 107 ALA A C 1
ATOM 835 O O . ALA A 1 107 ? 11.455 1.857 -24.211 1.00 81.56 107 ALA A O 1
ATOM 836 N N . GLY A 1 108 ? 9.900 2.424 -22.690 1.00 74.81 108 GLY A N 1
ATOM 837 C CA . GLY A 1 108 ? 8.742 2.063 -23.507 1.00 74.81 108 GLY A CA 1
ATOM 838 C C . GLY A 1 108 ? 8.646 0.559 -23.775 1.00 74.81 108 GLY A C 1
ATOM 839 O O . GLY A 1 108 ? 8.043 0.151 -24.767 1.00 74.81 108 GLY A O 1
ATOM 840 N N . ILE A 1 109 ? 9.274 -0.264 -22.930 1.00 77.69 109 ILE A N 1
ATOM 841 C CA . ILE A 1 109 ? 9.285 -1.720 -23.070 1.00 77.69 109 ILE A CA 1
ATOM 842 C C . ILE A 1 109 ? 8.161 -2.275 -22.195 1.00 77.69 109 ILE A C 1
ATOM 844 O O . ILE A 1 109 ? 8.254 -2.201 -20.966 1.00 77.69 109 ILE A O 1
ATOM 848 N N . PRO A 1 110 ? 7.099 -2.838 -22.788 1.00 73.06 110 PRO A N 1
ATOM 849 C CA . PRO A 1 110 ? 5.990 -3.351 -22.007 1.00 73.06 110 PRO A CA 1
ATOM 850 C C . PRO A 1 110 ? 6.391 -4.629 -21.252 1.00 73.06 110 PRO A C 1
ATOM 852 O O . PRO A 1 110 ? 7.174 -5.451 -21.732 1.00 73.06 110 PRO A O 1
ATOM 855 N N . LEU A 1 111 ? 5.826 -4.804 -20.055 1.00 74.38 111 LEU A N 1
ATOM 856 C CA . LEU A 1 111 ? 5.988 -6.007 -19.225 1.00 74.38 111 LEU A CA 1
ATOM 857 C C . LEU A 1 111 ? 4.956 -7.100 -19.569 1.00 74.38 111 LEU A C 1
ATOM 859 O O . LEU A 1 111 ? 4.742 -8.037 -18.798 1.00 74.38 111 LEU A O 1
ATOM 863 N N . ASP A 1 112 ? 4.316 -6.987 -20.731 1.00 72.00 112 ASP A N 1
ATOM 864 C CA . ASP A 1 112 ? 3.376 -7.967 -21.277 1.00 72.00 112 ASP A CA 1
ATOM 865 C C . ASP A 1 112 ? 4.068 -9.077 -22.081 1.00 72.00 112 ASP A C 1
ATOM 867 O O . ASP A 1 112 ? 3.450 -10.094 -22.405 1.00 72.00 112 ASP A O 1
ATOM 871 N N . GLN A 1 113 ? 5.366 -8.921 -22.365 1.00 71.00 113 GLN A N 1
ATOM 872 C CA . GLN A 1 113 ? 6.144 -9.958 -23.019 1.00 71.00 113 GLN A CA 1
ATOM 873 C C . GLN A 1 113 ? 6.365 -11.134 -22.069 1.00 71.00 113 GLN A C 1
ATOM 875 O O . GLN A 1 113 ? 6.955 -11.002 -20.992 1.00 71.00 113 GLN A O 1
ATOM 880 N N . LEU A 1 114 ? 5.930 -12.311 -22.522 1.00 69.12 114 LEU A N 1
ATOM 881 C CA . LEU A 1 114 ? 6.083 -13.607 -21.864 1.00 69.12 114 LEU A CA 1
ATOM 882 C C . LEU A 1 114 ? 7.561 -14.043 -21.853 1.00 69.12 114 LEU A C 1
ATOM 884 O O . LEU A 1 114 ? 7.974 -14.955 -22.564 1.00 69.12 114 LEU A O 1
ATOM 888 N N . SER A 1 115 ? 8.370 -13.333 -21.074 1.00 68.19 115 SER A N 1
ATOM 889 C CA . SER A 1 115 ? 9.832 -13.437 -21.047 1.00 68.19 115 SER A CA 1
ATOM 890 C C . SER A 1 115 ? 10.342 -14.521 -20.097 1.00 68.19 115 SER A C 1
ATOM 892 O O . SER A 1 115 ? 11.431 -15.050 -20.307 1.00 68.19 115 SER A O 1
ATOM 894 N N . LEU A 1 116 ? 9.554 -14.878 -19.076 1.00 74.06 116 LEU A N 1
ATOM 895 C CA . LEU A 1 116 ? 9.887 -15.887 -18.069 1.00 74.06 116 LEU A CA 1
ATOM 896 C C . LEU A 1 116 ? 8.677 -16.799 -17.808 1.00 74.06 116 LEU A C 1
ATOM 898 O O . LEU A 1 116 ? 7.608 -16.265 -17.494 1.00 74.06 116 LEU A O 1
ATOM 902 N N . PRO A 1 117 ? 8.814 -18.139 -17.889 1.00 76.88 117 PRO A N 1
ATOM 903 C CA . PRO A 1 117 ? 7.720 -19.083 -17.635 1.00 76.88 117 PRO A CA 1
ATOM 904 C C . PRO A 1 117 ? 7.003 -18.855 -16.298 1.00 76.88 117 PRO A C 1
ATOM 906 O O . PRO A 1 117 ? 5.780 -18.965 -16.221 1.00 76.88 117 PRO A O 1
ATOM 909 N N . GLU A 1 118 ? 7.744 -18.475 -15.257 1.00 76.62 118 GLU A N 1
ATOM 910 C CA . GLU A 1 118 ? 7.221 -18.203 -13.919 1.00 76.62 118 GLU A CA 1
ATOM 911 C C . GLU A 1 118 ? 6.228 -17.035 -13.919 1.00 76.62 118 GLU A C 1
ATOM 913 O O . GLU A 1 118 ? 5.201 -17.100 -13.239 1.00 76.62 118 GLU A O 1
ATOM 918 N N . THR A 1 119 ? 6.493 -15.990 -14.712 1.00 70.25 119 THR A N 1
ATOM 919 C CA . THR A 1 119 ? 5.607 -14.825 -14.838 1.00 70.25 119 THR A CA 1
ATOM 920 C C . THR A 1 119 ? 4.323 -15.196 -15.577 1.00 70.25 119 THR A C 1
ATOM 922 O O . THR A 1 119 ? 3.241 -14.800 -15.146 1.00 70.25 119 THR A O 1
ATOM 925 N N . ILE A 1 120 ? 4.422 -16.028 -16.621 1.00 71.38 120 ILE A N 1
ATOM 926 C CA . ILE A 1 120 ? 3.265 -16.512 -17.394 1.00 71.38 120 ILE A CA 1
ATOM 927 C C . ILE A 1 120 ? 2.305 -17.286 -16.490 1.00 71.38 120 ILE A C 1
ATOM 929 O O . ILE A 1 120 ? 1.101 -17.043 -16.510 1.00 71.38 120 ILE A O 1
ATOM 933 N N . VAL A 1 121 ? 2.844 -18.210 -15.691 1.00 77.38 121 VAL A N 1
ATOM 934 C CA . VAL A 1 121 ? 2.047 -19.087 -14.826 1.00 77.38 121 VAL A CA 1
ATOM 935 C C . VAL A 1 121 ? 1.475 -18.329 -13.626 1.00 77.38 121 VAL A C 1
ATOM 937 O O . VAL A 1 121 ? 0.350 -18.605 -13.220 1.00 77.38 121 VAL A O 1
ATOM 940 N N . SER A 1 122 ? 2.227 -17.379 -13.059 1.00 76.31 122 SER A N 1
ATOM 941 C CA . SER A 1 122 ? 1.853 -16.733 -11.790 1.00 76.31 122 SER A CA 1
ATOM 942 C C . SER A 1 122 ? 1.031 -15.453 -11.955 1.00 76.31 122 SER A C 1
ATOM 944 O O . SER A 1 122 ? 0.158 -15.185 -11.134 1.00 76.31 122 SER A O 1
ATOM 946 N N . PHE A 1 123 ? 1.316 -14.646 -12.981 1.00 71.62 123 PHE A N 1
ATOM 947 C CA . PHE A 1 123 ? 0.762 -13.292 -13.130 1.00 71.62 123 PHE A CA 1
ATOM 948 C C . PHE A 1 123 ? 0.097 -13.057 -14.491 1.00 71.62 123 PHE A C 1
ATOM 950 O O . PHE A 1 123 ? -0.693 -12.124 -14.632 1.00 71.62 123 PHE A O 1
ATOM 957 N N . GLY A 1 124 ? 0.401 -13.890 -15.491 1.00 75.31 124 GLY A N 1
ATOM 958 C CA . GLY A 1 124 ? 0.005 -13.654 -16.872 1.00 75.31 124 GLY A CA 1
ATOM 959 C C . GLY A 1 124 ? 0.737 -12.448 -17.467 1.00 75.31 124 GLY A C 1
ATOM 960 O O . GLY A 1 124 ? 1.945 -12.294 -17.306 1.00 75.31 124 GLY A O 1
ATOM 961 N N . CYS A 1 125 ? -0.005 -11.603 -18.180 1.00 75.69 125 CYS A N 1
ATOM 962 C CA . CYS A 1 125 ? 0.491 -10.371 -18.789 1.00 75.69 125 CYS A CA 1
ATOM 963 C C . CYS A 1 125 ? 0.331 -9.188 -17.819 1.00 75.69 125 CYS A C 1
ATOM 965 O O . CYS A 1 125 ? -0.764 -8.974 -17.296 1.00 75.69 125 CYS A O 1
ATOM 967 N N . ILE A 1 126 ? 1.385 -8.382 -17.635 1.00 80.25 126 ILE A N 1
ATOM 968 C CA . ILE A 1 126 ? 1.343 -7.146 -16.839 1.00 80.25 126 ILE A CA 1
ATOM 969 C C . ILE A 1 126 ? 1.164 -5.955 -17.798 1.00 80.25 126 ILE A C 1
ATOM 971 O O . ILE A 1 126 ? 2.121 -5.578 -18.477 1.00 80.25 126 ILE A O 1
ATOM 975 N N . PRO A 1 127 ? -0.044 -5.366 -17.896 1.00 81.25 127 PRO A N 1
ATOM 976 C CA . PRO A 1 127 ? -0.298 -4.269 -18.823 1.00 81.25 127 PRO A CA 1
ATOM 977 C C . PRO A 1 127 ? 0.381 -2.972 -18.368 1.00 81.25 127 PRO A C 1
ATOM 979 O O . PRO A 1 127 ? 0.516 -2.715 -17.171 1.00 81.25 127 PRO A O 1
ATOM 982 N N . LEU A 1 128 ? 0.738 -2.123 -19.336 1.00 82.19 128 LEU A N 1
ATOM 983 C CA . LEU A 1 128 ? 1.209 -0.760 -19.093 1.00 82.19 128 LEU A CA 1
ATOM 984 C C . LEU A 1 128 ? 0.043 0.230 -19.230 1.00 82.19 128 LEU A C 1
ATOM 986 O O . LEU A 1 128 ? -0.631 0.262 -20.261 1.00 82.19 128 LEU A O 1
ATOM 990 N N . ALA A 1 129 ? -0.206 1.033 -18.194 1.00 83.56 129 ALA A N 1
ATOM 991 C CA . ALA A 1 129 ? -1.206 2.096 -18.255 1.00 83.56 129 ALA A CA 1
ATOM 992 C C . ALA A 1 129 ? -0.680 3.279 -19.098 1.00 83.56 129 ALA A C 1
ATOM 994 O O . ALA A 1 129 ? 0.493 3.629 -18.967 1.00 83.56 129 ALA A O 1
ATOM 995 N N . PRO A 1 130 ? -1.508 3.918 -19.947 1.00 80.88 130 PRO A N 1
ATOM 996 C CA . PRO A 1 130 ? -1.098 5.118 -20.670 1.00 80.88 130 PRO A CA 1
ATOM 997 C C . PRO A 1 130 ? -0.751 6.266 -19.717 1.00 80.88 130 PRO A C 1
ATOM 999 O O . PRO A 1 130 ? -1.443 6.472 -18.718 1.00 80.88 130 PRO A O 1
ATOM 1002 N N . TYR A 1 131 ? 0.262 7.056 -20.074 1.00 79.38 131 TYR A N 1
ATOM 1003 C CA . TYR A 1 131 ? 0.496 8.353 -19.442 1.00 79.38 131 TYR A CA 1
ATOM 1004 C C . TYR A 1 131 ? -0.609 9.325 -19.881 1.00 79.38 131 TYR A C 1
ATOM 1006 O O . TYR A 1 131 ? -0.864 9.457 -21.082 1.00 79.38 131 TYR A O 1
ATOM 1014 N N . VAL A 1 132 ? -1.281 9.962 -18.920 1.00 65.94 132 VAL A N 1
ATOM 1015 C CA . VAL A 1 132 ? -2.391 10.910 -19.139 1.00 65.94 132 VAL A CA 1
ATOM 1016 C C . VAL A 1 132 ? -2.042 12.309 -18.668 1.00 65.94 132 VAL A C 1
ATOM 1018 O O . VAL A 1 132 ? -1.322 12.427 -17.653 1.00 65.94 132 VAL A O 1
#

Foldseek 3Di:
DVQLLVVLVVQLVVLLVCVVLVQADQFDKKKWFAPDPFKIKIAAGRHRSNPDDSLQIFIATLVGHTPDHPGHGDPCVVVVSVVCVVCVPDGMDMDTHHPVVVVCVVVVNAQQPPPDVCCCVPPHGDGDDDDD

pLDDT: mean 90.11, std 10.32, range [47.84, 98.5]